Protein AF-A0A959Y112-F1 (afdb_monomer)

Structure (mmCIF, N/CA/C/O backbone):
data_AF-A0A959Y112-F1
#
_entry.id   AF-A0A959Y112-F1
#
loop_
_atom_site.group_PDB
_atom_site.id
_atom_site.type_symbol
_atom_site.label_atom_id
_atom_site.label_alt_id
_atom_site.label_comp_id
_atom_site.label_asym_id
_atom_site.label_entity_id
_atom_site.label_seq_id
_atom_site.pdbx_PDB_ins_code
_atom_site.Cartn_x
_atom_site.Cartn_y
_atom_site.Cartn_z
_atom_site.occupancy
_atom_site.B_iso_or_equiv
_atom_site.auth_seq_id
_atom_site.auth_comp_id
_atom_site.auth_asym_id
_atom_site.auth_atom_id
_atom_site.pdbx_PDB_model_num
ATOM 1 N N . MET A 1 1 ? -3.645 7.986 80.657 1.00 69.00 1 MET A N 1
ATOM 2 C CA . MET A 1 1 ? -5.062 7.716 80.306 1.00 69.00 1 MET A CA 1
ATOM 3 C C . MET A 1 1 ? -5.584 8.637 79.199 1.00 69.00 1 MET A C 1
ATOM 5 O O . MET A 1 1 ? -6.220 8.142 78.283 1.00 69.00 1 MET A O 1
ATOM 9 N N . THR A 1 2 ? -5.233 9.927 79.187 1.00 77.50 2 THR A N 1
ATOM 10 C CA . THR A 1 2 ? -5.661 10.906 78.160 1.00 77.50 2 THR A CA 1
ATOM 11 C C . THR A 1 2 ? -5.286 10.542 76.714 1.00 77.50 2 THR A C 1
ATOM 13 O O . THR A 1 2 ? -6.121 10.640 75.825 1.00 77.50 2 THR A O 1
ATOM 16 N N . ARG A 1 3 ? -4.065 10.045 76.463 1.00 81.81 3 ARG A N 1
ATOM 17 C CA . ARG A 1 3 ? -3.598 9.657 75.111 1.00 81.81 3 ARG A CA 1
ATOM 18 C C . ARG A 1 3 ? -4.393 8.493 74.500 1.00 81.81 3 ARG A C 1
ATOM 20 O O . ARG A 1 3 ? -4.718 8.540 73.321 1.00 81.81 3 ARG A O 1
ATOM 27 N N . LEU A 1 4 ? -4.740 7.484 75.305 1.00 83.81 4 LEU A N 1
ATOM 28 C CA . LEU A 1 4 ? -5.528 6.323 74.866 1.00 83.81 4 LEU A CA 1
ATOM 29 C C . LEU A 1 4 ? -6.963 6.732 74.506 1.00 83.81 4 LEU A C 1
ATOM 31 O O . LEU A 1 4 ? -7.522 6.259 73.523 1.00 83.81 4 LEU A O 1
ATOM 35 N N . GLN A 1 5 ? -7.524 7.672 75.266 1.00 83.56 5 GLN A N 1
ATOM 36 C CA . GLN A 1 5 ? -8.865 8.202 75.043 1.00 83.56 5 GLN A CA 1
ATOM 37 C C . GLN A 1 5 ? -8.941 9.058 73.771 1.00 83.56 5 GLN A C 1
ATOM 39 O O . GLN A 1 5 ? -9.908 8.954 73.024 1.00 83.56 5 GLN A O 1
ATOM 44 N N . CYS A 1 6 ? -7.888 9.827 73.463 1.00 81.56 6 CYS A N 1
ATOM 45 C CA . CYS A 1 6 ? -7.764 10.537 72.186 1.00 81.56 6 CYS A CA 1
ATOM 46 C C . CYS A 1 6 ? -7.673 9.579 70.988 1.00 81.56 6 CYS A C 1
ATOM 48 O O . CYS A 1 6 ? -8.301 9.834 69.964 1.00 81.56 6 CYS A O 1
ATOM 50 N N . ILE A 1 7 ? -6.928 8.473 71.113 1.00 86.25 7 ILE A N 1
ATOM 51 C CA . ILE A 1 7 ? -6.812 7.458 70.051 1.00 86.25 7 ILE A CA 1
ATOM 52 C C . ILE A 1 7 ? -8.165 6.779 69.809 1.00 86.25 7 ILE A C 1
ATOM 54 O O . ILE A 1 7 ? -8.579 6.640 68.661 1.00 86.25 7 ILE A O 1
ATOM 58 N N . LEU A 1 8 ? -8.882 6.418 70.877 1.00 85.94 8 LEU A N 1
ATOM 59 C CA . LEU A 1 8 ? -10.212 5.811 70.780 1.00 85.94 8 LEU A CA 1
ATOM 60 C C . LEU A 1 8 ? -11.227 6.760 70.118 1.00 85.94 8 LEU A C 1
ATOM 62 O O . LEU A 1 8 ? -12.015 6.332 69.278 1.00 85.94 8 LEU A O 1
ATOM 66 N N . LEU A 1 9 ? -11.175 8.055 70.453 1.00 84.62 9 LEU A N 1
ATOM 67 C CA . LEU A 1 9 ? -12.033 9.083 69.858 1.00 84.62 9 LEU A CA 1
ATOM 68 C C . LEU A 1 9 ? -11.752 9.269 68.354 1.00 84.62 9 LEU A C 1
ATOM 70 O O . LEU A 1 9 ? -12.684 9.374 67.560 1.00 84.62 9 LEU A O 1
ATOM 74 N N . LEU A 1 10 ? -10.476 9.263 67.956 1.00 83.38 10 LEU A N 1
ATOM 75 C CA . LEU A 1 10 ? -10.058 9.334 66.550 1.00 83.38 10 LEU A CA 1
ATOM 76 C C . LEU A 1 10 ? -10.533 8.118 65.743 1.00 83.38 10 LEU A C 1
ATOM 78 O O . LEU A 1 10 ? -11.026 8.274 64.627 1.00 83.38 10 LEU A O 1
ATOM 82 N N . LEU A 1 11 ? -10.440 6.921 66.325 1.00 83.00 11 LEU A N 1
ATOM 83 C CA . LEU A 1 11 ? -10.922 5.681 65.711 1.00 83.00 11 LEU A CA 1
ATOM 84 C C . LEU A 1 11 ? -12.444 5.696 65.513 1.00 83.00 11 LEU A C 1
ATOM 86 O O . LEU A 1 11 ? -12.935 5.297 64.459 1.00 83.00 11 LEU A O 1
ATOM 90 N N . LEU A 1 12 ? -13.187 6.219 66.491 1.00 81.00 12 LEU A N 1
ATOM 91 C CA . LEU A 1 12 ? -14.643 6.334 66.418 1.00 81.00 12 LEU A CA 1
ATOM 92 C C . LEU A 1 12 ? -15.094 7.329 65.332 1.00 81.00 12 LEU A C 1
ATOM 94 O O . LEU A 1 12 ? -16.045 7.055 64.603 1.00 81.00 12 LEU A O 1
ATOM 98 N N . LEU A 1 13 ? -14.380 8.447 65.168 1.00 77.94 13 LEU A N 1
ATOM 99 C CA . LEU A 1 13 ? -14.645 9.429 64.107 1.00 77.94 13 LEU A CA 1
ATOM 100 C C . LEU A 1 13 ? -14.357 8.876 62.700 1.00 77.94 13 LEU A C 1
ATOM 102 O O . LEU A 1 13 ? -15.094 9.170 61.756 1.00 77.94 13 LEU A O 1
ATOM 106 N N . PHE A 1 14 ? -13.324 8.041 62.554 1.00 78.31 14 PHE A N 1
ATOM 107 C CA . PHE A 1 14 ? -12.980 7.405 61.279 1.00 78.31 14 PHE A CA 1
ATOM 108 C C . PHE A 1 14 ? -14.074 6.437 60.796 1.00 78.31 14 PHE A C 1
ATOM 110 O O . PHE A 1 14 ? -14.452 6.460 59.626 1.00 78.31 14 PHE A O 1
ATOM 117 N N . VAL A 1 15 ? -14.667 5.654 61.705 1.00 77.75 15 VAL A N 1
ATOM 118 C CA . VAL A 1 15 ? -15.753 4.707 61.383 1.00 77.75 15 VAL A CA 1
ATOM 119 C C . VAL A 1 15 ? -17.037 5.417 60.926 1.00 77.75 15 VAL A C 1
ATOM 121 O O . VAL A 1 15 ? -17.787 4.878 60.116 1.00 77.75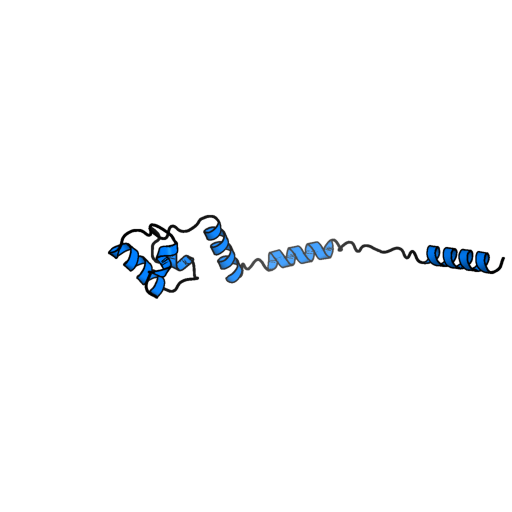 15 VAL A O 1
ATOM 124 N N . PHE A 1 16 ? -17.284 6.654 61.363 1.00 71.25 16 PHE A N 1
ATOM 125 C CA . PHE A 1 16 ? -18.448 7.434 60.920 1.00 71.25 16 PHE A CA 1
ATOM 126 C C . PHE A 1 16 ? -18.292 8.075 59.529 1.00 71.25 16 PHE A C 1
ATOM 128 O O . PHE A 1 16 ? -19.262 8.608 58.989 1.00 71.25 16 PHE A O 1
ATOM 135 N N . SER A 1 17 ? -17.102 8.008 58.921 1.00 69.56 17 SER A N 1
ATOM 136 C CA . SER A 1 17 ? -16.815 8.650 57.629 1.00 69.56 17 SER A CA 1
ATOM 137 C C . SER A 1 17 ? -17.176 7.796 56.404 1.00 69.56 17 SER A C 1
ATOM 139 O O . SER A 1 17 ? -17.083 8.275 55.272 1.00 69.56 17 SER A O 1
ATOM 141 N N . PHE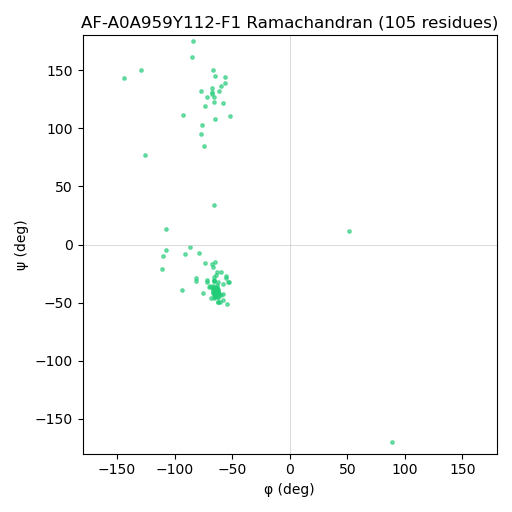 A 1 18 ? -17.664 6.565 56.592 1.00 66.38 18 PHE A N 1
ATOM 142 C CA . PHE A 1 18 ? -18.159 5.729 55.496 1.00 66.38 18 PHE A CA 1
ATOM 143 C C . PHE A 1 18 ? -19.532 6.219 55.005 1.00 66.38 18 PHE A C 1
ATOM 145 O O . PHE A 1 18 ? -20.592 5.741 55.411 1.00 66.38 18 PHE A O 1
ATOM 152 N N . LYS A 1 19 ? -19.525 7.205 54.103 1.00 73.94 19 LYS A N 1
ATOM 153 C CA . LYS A 1 19 ? -20.698 7.577 53.298 1.00 73.94 19 LYS A CA 1
ATOM 154 C C . LYS A 1 19 ? -21.016 6.42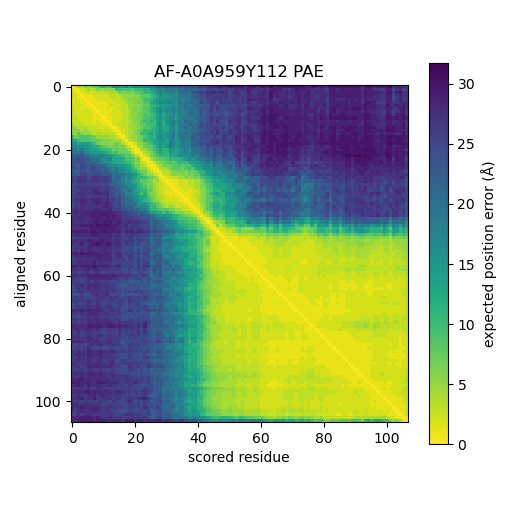6 52.334 1.00 73.94 19 LYS A C 1
ATOM 156 O O . LYS A 1 19 ? -20.121 5.906 51.676 1.00 73.94 19 LYS A O 1
ATOM 161 N N . LYS A 1 20 ? -22.296 6.050 52.214 1.00 69.38 20 LYS A N 1
ATOM 162 C CA . LYS A 1 20 ? -22.757 5.117 51.173 1.00 69.38 20 LYS A CA 1
ATOM 163 C C . LYS A 1 20 ? -22.551 5.773 49.807 1.00 69.38 20 LYS A C 1
ATOM 165 O O . LYS A 1 20 ? -23.272 6.709 49.468 1.00 69.38 20 LYS A O 1
ATOM 170 N N . THR A 1 21 ? -21.573 5.302 49.043 1.00 62.75 21 THR A N 1
ATOM 171 C CA . THR A 1 21 ? -21.436 5.651 47.630 1.00 62.75 21 THR A CA 1
ATOM 172 C C . THR A 1 21 ? -22.613 5.037 46.874 1.00 62.75 21 THR A C 1
ATOM 174 O O . THR A 1 21 ? -22.975 3.878 47.075 1.00 62.75 21 THR A O 1
ATOM 177 N N . LYS A 1 22 ? -23.282 5.836 46.046 1.00 67.81 22 LYS A N 1
ATOM 178 C CA . LYS A 1 22 ? -24.244 5.332 45.068 1.00 67.81 22 LYS A CA 1
ATOM 179 C C . LYS A 1 22 ? -23.459 5.129 43.779 1.00 67.81 22 LYS A C 1
ATOM 181 O O . LYS A 1 22 ? -23.000 6.108 43.203 1.00 67.81 22 LYS A O 1
ATOM 186 N N . ALA A 1 23 ? -23.265 3.882 43.364 1.00 65.25 23 ALA A N 1
ATOM 187 C CA . ALA A 1 23 ? -22.945 3.612 41.969 1.00 65.25 23 ALA A CA 1
ATOM 188 C C . ALA A 1 23 ? -24.187 4.011 41.159 1.00 65.25 23 ALA A C 1
ATOM 190 O O . ALA A 1 23 ? -25.292 3.580 41.493 1.00 65.25 23 ALA A O 1
ATOM 191 N N . GLN A 1 24 ? -24.041 4.919 40.197 1.00 63.38 24 GLN A N 1
ATOM 192 C CA . GLN A 1 24 ? -25.142 5.271 39.305 1.00 63.38 24 GLN A CA 1
ATOM 193 C C . GLN A 1 24 ? -25.358 4.116 38.328 1.00 63.38 24 GLN A C 1
ATOM 195 O O . GLN A 1 24 ? -24.456 3.778 37.569 1.00 63.38 24 GLN A O 1
ATOM 200 N N . GLU A 1 25 ? -26.552 3.527 38.349 1.00 64.50 25 GLU A N 1
ATOM 201 C CA . GLU A 1 25 ? -27.073 2.803 37.192 1.00 64.50 25 GLU A CA 1
ATOM 202 C C . GLU A 1 25 ? -27.563 3.832 36.176 1.00 64.50 25 GLU A C 1
ATOM 204 O O . GLU A 1 25 ? -28.261 4.790 36.529 1.00 64.50 25 GLU A O 1
ATOM 209 N N . ILE A 1 26 ? -27.171 3.647 34.919 1.00 65.81 26 ILE A N 1
ATOM 210 C CA . ILE A 1 26 ? -27.691 4.444 33.814 1.00 65.81 26 ILE A CA 1
ATOM 211 C C . ILE A 1 26 ? -29.185 4.097 33.684 1.00 65.81 26 ILE A C 1
ATOM 213 O O . ILE A 1 26 ? -29.532 2.916 33.620 1.00 65.81 26 ILE A O 1
ATOM 217 N N . PRO A 1 27 ? -30.097 5.085 33.690 1.00 73.19 27 PRO A N 1
ATOM 218 C CA . PRO A 1 27 ? -31.518 4.821 33.513 1.00 73.19 27 PRO A CA 1
ATOM 219 C C . PRO A 1 27 ? -31.781 4.139 32.165 1.00 73.19 27 PRO A C 1
ATOM 221 O O . PRO A 1 27 ? -31.283 4.596 31.141 1.00 73.19 27 PRO A O 1
ATOM 224 N N . VAL A 1 28 ? -32.636 3.111 32.149 1.00 67.81 28 VAL A N 1
ATOM 225 C CA . VAL A 1 28 ? -33.017 2.349 30.936 1.00 67.81 28 VAL A CA 1
ATOM 226 C C . VAL A 1 28 ? -33.510 3.251 29.795 1.00 67.81 28 VAL A C 1
ATOM 228 O O . VAL A 1 28 ? -33.292 2.961 28.625 1.00 67.81 28 VAL A O 1
ATOM 231 N N . ASN A 1 29 ? -34.149 4.376 30.125 1.00 75.31 29 ASN A N 1
ATOM 232 C CA . ASN A 1 29 ? -34.643 5.328 29.130 1.00 75.31 29 ASN A CA 1
ATOM 233 C C . ASN A 1 29 ? -33.491 6.005 28.363 1.00 75.31 29 ASN A C 1
ATOM 235 O O . ASN A 1 29 ? -33.586 6.197 27.159 1.00 75.31 29 ASN A O 1
ATOM 239 N N . THR A 1 30 ? -32.376 6.298 29.038 1.00 73.25 30 THR A N 1
ATOM 240 C CA . THR A 1 30 ? -31.201 6.927 28.423 1.00 73.25 30 THR A CA 1
ATOM 241 C C . THR A 1 30 ? -30.491 5.978 27.458 1.00 73.25 30 THR A C 1
ATOM 243 O O . THR A 1 30 ? -30.022 6.419 26.416 1.00 73.25 30 THR A O 1
ATOM 246 N N . GLU A 1 31 ? -30.450 4.681 27.776 1.00 74.50 31 GLU A N 1
ATOM 247 C CA . GLU A 1 31 ? -29.937 3.631 26.880 1.00 74.50 31 GLU A CA 1
ATOM 248 C C . GLU A 1 31 ? -30.784 3.546 25.603 1.00 74.50 31 GLU A C 1
ATOM 250 O O . GLU A 1 31 ? -30.254 3.639 24.502 1.00 74.50 31 GLU A O 1
ATOM 255 N N . GLN A 1 32 ? -32.112 3.479 25.743 1.00 78.19 32 GLN A N 1
ATOM 256 C CA . GLN A 1 32 ? -33.035 3.433 24.601 1.00 78.19 32 GLN A CA 1
ATOM 257 C C . GLN A 1 32 ? -32.983 4.708 23.754 1.00 78.19 32 GLN A C 1
ATOM 259 O O . GLN A 1 32 ? -33.084 4.658 22.531 1.00 78.19 32 GLN A O 1
ATOM 264 N N . GLN A 1 33 ? -32.831 5.872 24.386 1.00 79.00 33 GLN A N 1
ATOM 265 C CA . GLN A 1 33 ? -32.646 7.136 23.679 1.00 79.00 33 GLN A CA 1
ATOM 266 C C . GLN A 1 33 ? -31.321 7.165 22.913 1.00 79.00 33 GLN A C 1
ATOM 268 O O . GLN A 1 33 ? -31.300 7.642 21.783 1.00 79.00 33 GLN A O 1
ATOM 273 N N . LEU A 1 34 ? -30.240 6.639 23.494 1.00 75.00 34 LEU A N 1
ATOM 274 C CA . LEU A 1 34 ? -28.940 6.540 22.836 1.00 75.00 34 LEU A CA 1
ATOM 275 C C . LEU A 1 34 ? -28.984 5.5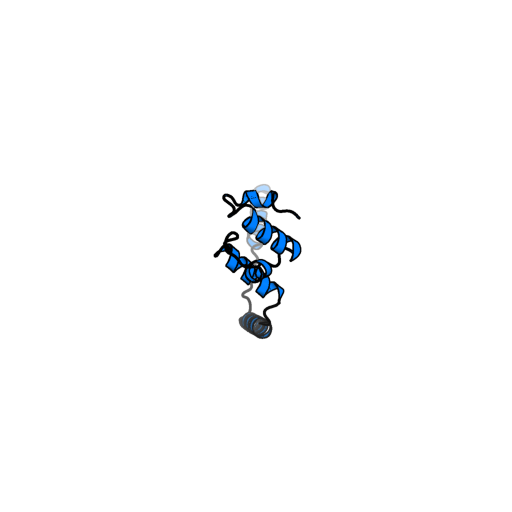73 21.646 1.00 75.00 34 LEU A C 1
ATOM 277 O O . LEU A 1 34 ? -28.491 5.913 20.577 1.00 75.00 34 LEU A O 1
ATOM 281 N N . GLU A 1 35 ? -29.626 4.418 21.801 1.00 74.62 35 GLU A N 1
ATOM 282 C CA . GLU A 1 35 ? -29.815 3.433 20.731 1.00 74.62 35 GLU A CA 1
ATOM 283 C C . GLU A 1 35 ? -30.644 4.011 19.573 1.00 74.62 35 GLU A C 1
ATOM 285 O O . GLU A 1 35 ? -30.239 3.931 18.416 1.00 74.62 35 GLU A O 1
ATOM 290 N N . ASN A 1 36 ? -31.746 4.704 19.877 1.00 78.31 36 ASN A N 1
ATOM 291 C CA . ASN A 1 36 ? -32.559 5.388 18.867 1.00 78.31 36 ASN A CA 1
ATOM 292 C C . ASN A 1 36 ? -31.796 6.506 18.147 1.00 78.31 36 ASN A C 1
ATOM 294 O O . ASN A 1 36 ? -32.033 6.731 16.964 1.00 78.31 36 ASN A O 1
ATOM 298 N N . LEU A 1 37 ? -30.900 7.215 18.843 1.00 74.12 37 LEU A N 1
ATOM 299 C CA . LEU A 1 37 ? -30.037 8.213 18.217 1.00 74.12 37 LEU A CA 1
ATOM 300 C C . LEU A 1 37 ? -29.021 7.545 17.292 1.00 74.12 37 LEU A C 1
ATOM 302 O O . LEU A 1 37 ? -28.895 7.990 16.163 1.00 74.12 37 LEU A O 1
ATOM 306 N N . VAL A 1 38 ? -28.356 6.465 17.708 1.00 70.12 38 VAL A N 1
ATOM 307 C CA . VAL A 1 38 ? -27.417 5.720 16.847 1.00 70.12 38 VAL A CA 1
ATOM 308 C C . VAL A 1 38 ? -28.114 5.224 15.578 1.00 70.12 38 VAL A C 1
ATOM 310 O O . VAL A 1 38 ? -27.630 5.509 14.491 1.00 70.12 38 VAL A O 1
ATOM 313 N N . LEU A 1 39 ? -29.291 4.603 15.705 1.00 65.62 39 LEU A N 1
ATOM 314 C CA . LEU A 1 39 ? -30.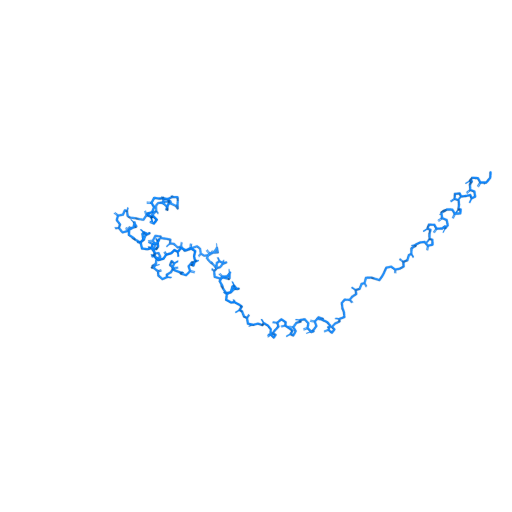104 4.150 14.568 1.00 65.62 39 LEU A CA 1
ATOM 315 C C . LEU A 1 39 ? -30.560 5.310 13.667 1.00 65.62 39 LEU A C 1
ATOM 317 O O . LEU A 1 39 ? -30.582 5.189 12.448 1.00 65.62 39 LEU A O 1
ATOM 321 N N . ALA A 1 40 ? -30.915 6.458 14.252 1.00 64.81 40 ALA A N 1
ATOM 322 C CA . ALA A 1 40 ? -31.287 7.654 13.495 1.00 64.81 40 ALA A CA 1
ATOM 323 C C . ALA A 1 40 ? -30.086 8.357 12.836 1.00 64.81 40 ALA A C 1
ATOM 325 O O . ALA A 1 40 ? -30.288 9.190 11.956 1.00 64.81 40 ALA A O 1
ATOM 326 N N . THR A 1 41 ? -28.863 8.033 13.267 1.00 61.00 41 THR A N 1
ATOM 327 C CA . THR A 1 41 ? -27.602 8.573 12.741 1.00 61.00 41 THR A CA 1
ATOM 328 C C . THR A 1 41 ? -26.841 7.537 11.906 1.00 61.00 41 THR A C 1
ATOM 330 O O . THR A 1 41 ? -25.685 7.783 11.582 1.00 61.00 41 THR A O 1
ATOM 333 N N . GLU A 1 42 ? -27.461 6.412 11.510 1.00 59.84 42 GLU A N 1
ATOM 334 C CA . GLU A 1 42 ? -26.924 5.441 10.528 1.00 59.84 42 GLU A CA 1
ATOM 335 C C . GLU A 1 42 ? -26.806 6.034 9.100 1.00 59.84 42 GLU A C 1
ATOM 337 O O . GLU A 1 42 ? -26.982 5.352 8.092 1.00 59.84 42 GLU A O 1
ATOM 342 N N . GLU A 1 43 ? -26.494 7.322 8.975 1.00 62.16 43 GLU A N 1
ATOM 343 C CA . GLU A 1 43 ? -25.810 7.828 7.794 1.00 62.16 43 GLU A CA 1
ATOM 344 C C . GLU A 1 43 ? -24.340 7.428 7.951 1.00 62.16 43 GLU A C 1
ATOM 346 O O . GLU A 1 43 ? -23.580 8.104 8.645 1.00 62.16 43 GLU A O 1
ATOM 351 N N . GLU A 1 44 ? -23.945 6.296 7.353 1.00 60.09 44 GLU A N 1
ATOM 352 C CA . GLU A 1 44 ? -22.528 5.947 7.213 1.00 60.09 44 GLU A CA 1
ATOM 353 C C . GLU A 1 44 ? -21.814 7.144 6.582 1.00 60.09 44 GLU A C 1
ATOM 355 O O . GLU A 1 44 ? -22.062 7.509 5.427 1.00 60.09 44 GLU A O 1
ATOM 360 N N . THR A 1 45 ? -20.966 7.809 7.366 1.00 73.38 45 THR A N 1
ATOM 361 C CA . THR A 1 45 ? -20.226 8.959 6.862 1.00 73.38 45 THR A CA 1
ATOM 362 C C . THR A 1 45 ? -19.246 8.481 5.788 1.00 73.38 45 THR A C 1
ATOM 364 O O . THR A 1 45 ? -18.774 7.343 5.822 1.00 73.38 45 THR A O 1
ATOM 367 N N . GLU A 1 46 ? -18.920 9.332 4.808 1.00 74.06 46 GLU A N 1
ATOM 368 C CA . GLU A 1 46 ? -17.951 8.969 3.756 1.00 74.06 46 GLU A CA 1
ATOM 369 C C . GLU A 1 46 ? -16.611 8.490 4.355 1.00 74.06 46 GLU A C 1
ATOM 371 O O . GLU A 1 46 ? -15.958 7.594 3.812 1.00 74.06 46 GLU A O 1
ATOM 376 N N . ASP A 1 47 ? -16.239 9.053 5.507 1.00 77.94 47 ASP A N 1
ATOM 377 C CA . ASP A 1 47 ? -15.041 8.690 6.257 1.00 77.94 47 ASP A CA 1
ATOM 378 C C . ASP A 1 47 ? 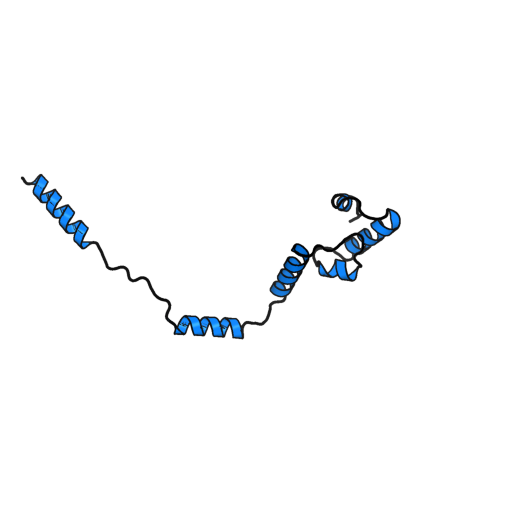-15.126 7.264 6.831 1.00 77.94 47 ASP A C 1
ATOM 380 O O . ASP A 1 47 ? -14.156 6.509 6.726 1.00 77.94 47 ASP A O 1
ATOM 384 N N . ASP A 1 48 ? -16.278 6.850 7.371 1.00 86.38 48 ASP A N 1
ATOM 385 C CA . ASP A 1 48 ? -16.478 5.491 7.896 1.00 86.38 48 ASP A CA 1
ATOM 386 C C . ASP A 1 48 ? -16.399 4.439 6.783 1.00 86.38 48 ASP A C 1
ATOM 388 O O . ASP A 1 48 ? -15.726 3.414 6.936 1.00 86.38 48 ASP A O 1
ATOM 392 N N . LEU A 1 49 ? -17.006 4.726 5.626 1.00 87.56 49 LEU A N 1
ATOM 393 C CA . LEU A 1 49 ? -16.929 3.873 4.437 1.00 87.56 49 LEU A CA 1
ATOM 394 C C . LEU A 1 49 ? -15.483 3.692 3.960 1.00 87.56 49 LEU A C 1
ATOM 396 O O . LEU A 1 49 ? -15.056 2.577 3.644 1.00 87.56 49 LEU A O 1
ATOM 400 N N . PHE A 1 50 ? -14.700 4.774 3.938 1.00 88.62 50 PHE A N 1
ATOM 401 C CA . PHE A 1 50 ? -13.288 4.708 3.573 1.00 88.62 50 PHE A CA 1
ATOM 402 C C . PHE A 1 50 ? -12.469 3.880 4.572 1.00 88.62 50 PHE A C 1
ATOM 404 O O . PHE A 1 50 ? -11.662 3.037 4.168 1.00 88.62 50 PHE A O 1
ATOM 411 N N . LEU A 1 51 ? -12.687 4.072 5.875 1.00 91.00 51 LEU A N 1
ATOM 412 C CA . LEU A 1 51 ? -12.008 3.294 6.914 1.00 91.00 51 LEU A CA 1
ATOM 413 C C . LEU A 1 51 ? -12.348 1.803 6.821 1.00 91.00 51 L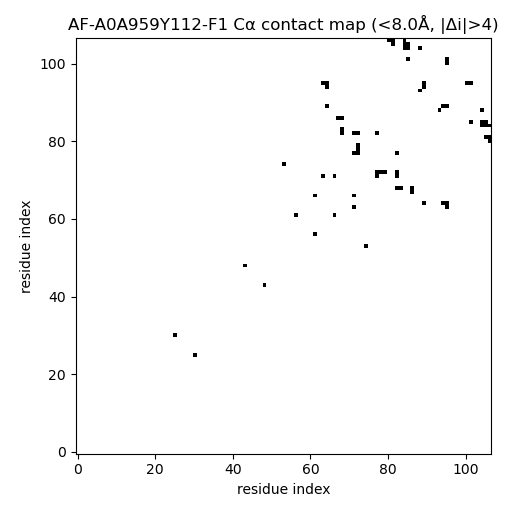EU A C 1
ATOM 415 O O . LEU A 1 51 ? -11.460 0.959 6.965 1.00 91.00 51 LEU A O 1
ATOM 419 N N . GLN A 1 52 ? -13.603 1.467 6.532 1.00 91.94 52 GLN A N 1
ATOM 420 C CA . GLN A 1 52 ? -14.034 0.087 6.340 1.00 91.94 52 GLN A CA 1
ATOM 421 C C . GLN A 1 52 ? -13.376 -0.554 5.109 1.00 91.94 52 GLN A C 1
ATOM 423 O O . GLN A 1 52 ? -12.962 -1.716 5.166 1.00 91.94 52 GLN A O 1
ATOM 428 N N . GLU A 1 53 ? -13.217 0.198 4.017 1.00 92.12 53 GLU A N 1
ATOM 429 C CA . GLU A 1 53 ? -12.515 -0.261 2.815 1.00 92.12 53 GLU A CA 1
ATOM 430 C C . GLU A 1 53 ? -11.011 -0.482 3.078 1.00 92.12 53 GLU A C 1
ATOM 432 O O . GLU A 1 53 ? -10.450 -1.511 2.686 1.00 92.12 53 GLU A O 1
ATOM 437 N N . LEU A 1 54 ? -10.356 0.406 3.833 1.00 92.69 54 LEU A N 1
ATOM 438 C CA . LEU A 1 54 ? -8.973 0.197 4.276 1.00 92.69 54 LEU A CA 1
ATOM 439 C C . LEU A 1 54 ? -8.834 -1.032 5.185 1.00 92.69 54 LEU A C 1
ATOM 441 O O . LEU A 1 54 ? -7.892 -1.814 5.034 1.00 92.69 54 LEU A O 1
ATOM 445 N N . GLU A 1 55 ? -9.777 -1.246 6.103 1.00 95.19 55 GLU A N 1
ATOM 446 C CA . GLU A 1 55 ? -9.824 -2.440 6.950 1.00 95.19 55 GLU A CA 1
ATOM 447 C C . GLU A 1 55 ? -10.018 -3.725 6.137 1.00 95.19 55 GLU A C 1
ATOM 449 O O . GLU A 1 55 ? -9.413 -4.762 6.440 1.00 95.19 55 GLU A O 1
ATOM 454 N N . TYR A 1 56 ? -10.808 -3.660 5.064 1.00 95.88 56 TYR A N 1
ATOM 455 C CA . TYR A 1 56 ? -10.931 -4.751 4.109 1.00 95.88 56 TYR A CA 1
ATOM 456 C C . TYR A 1 56 ? -9.590 -5.049 3.428 1.00 95.88 56 TYR A C 1
ATOM 458 O O . TYR A 1 56 ? -9.167 -6.209 3.439 1.00 95.88 56 TYR A O 1
ATOM 466 N N . PHE A 1 57 ? -8.887 -4.038 2.903 1.00 95.88 57 PHE A N 1
ATOM 467 C CA . PHE A 1 57 ? -7.577 -4.223 2.262 1.00 95.88 57 PHE A CA 1
ATOM 468 C C . PHE A 1 57 ? -6.488 -4.680 3.233 1.00 95.88 57 PHE A C 1
ATOM 470 O O . PHE A 1 57 ? -5.592 -5.428 2.847 1.00 95.88 57 PHE A O 1
ATOM 477 N N . ARG A 1 58 ? -6.574 -4.300 4.510 1.00 94.31 58 ARG A N 1
ATOM 478 C CA . ARG A 1 58 ? -5.669 -4.801 5.550 1.00 94.31 58 ARG A CA 1
ATOM 479 C C . ARG A 1 58 ? -5.790 -6.317 5.726 1.00 94.31 58 ARG A C 1
ATOM 481 O O . ARG A 1 58 ? -4.782 -6.993 5.916 1.00 94.31 58 ARG A O 1
ATOM 488 N N . LYS A 1 59 ? -7.015 -6.851 5.675 1.00 97.62 59 LYS A N 1
ATOM 489 C CA . LYS A 1 59 ? -7.288 -8.298 5.772 1.00 97.62 59 LYS A CA 1
ATOM 490 C C . LYS A 1 59 ? -7.086 -9.023 4.438 1.00 97.62 59 LYS A C 1
ATOM 492 O O . LYS A 1 59 ? -6.704 -10.188 4.437 1.00 97.62 59 LYS A O 1
ATOM 497 N N . ASN A 1 60 ? -7.331 -8.332 3.327 1.00 96.81 60 ASN A N 1
ATOM 498 C CA . ASN A 1 60 ? -7.270 -8.847 1.962 1.00 96.81 60 ASN A CA 1
ATOM 499 C C . ASN A 1 60 ? -6.338 -7.956 1.123 1.00 96.81 60 ASN A C 1
ATOM 501 O O . ASN A 1 60 ? -6.816 -7.109 0.362 1.00 96.81 60 ASN A O 1
ATOM 505 N N . PRO A 1 61 ? -5.010 -8.101 1.280 1.00 95.12 61 PRO A N 1
ATOM 506 C CA . PRO A 1 61 ? -4.051 -7.222 0.627 1.00 95.12 61 PRO A CA 1
ATOM 507 C C . PRO A 1 61 ? -4.159 -7.311 -0.894 1.00 95.12 61 PRO A C 1
ATOM 509 O O . PRO A 1 61 ? -4.179 -8.395 -1.481 1.00 95.12 61 PRO A O 1
ATOM 512 N N . LEU A 1 62 ? -4.202 -6.144 -1.533 1.00 96.12 62 LEU A N 1
ATOM 513 C CA . LEU A 1 62 ? -4.252 -6.029 -2.983 1.00 96.12 62 LEU A CA 1
ATOM 514 C C . LEU A 1 62 ? -2.927 -6.503 -3.597 1.00 96.12 62 LEU A C 1
ATOM 516 O O . LEU A 1 62 ? -1.848 -6.047 -3.214 1.00 96.12 62 LEU A O 1
ATOM 520 N N . ASN A 1 63 ? -2.996 -7.396 -4.585 1.00 96.88 63 ASN A N 1
ATOM 521 C CA . ASN A 1 63 ? -1.810 -7.850 -5.304 1.00 96.88 63 ASN A CA 1
ATOM 522 C C . ASN A 1 63 ? -1.344 -6.784 -6.309 1.00 96.88 63 ASN A C 1
ATOM 524 O O . ASN A 1 63 ? -1.898 -6.669 -7.401 1.00 96.88 63 ASN A O 1
ATOM 528 N N . LEU A 1 64 ? -0.285 -6.049 -5.965 1.00 96.38 64 LEU A N 1
ATOM 529 C CA . LEU A 1 64 ? 0.248 -4.952 -6.784 1.00 96.38 64 LEU A CA 1
ATOM 530 C C . LEU A 1 64 ? 0.783 -5.392 -8.155 1.00 96.38 64 LEU A C 1
ATOM 532 O O . LEU A 1 64 ? 0.811 -4.590 -9.085 1.00 96.38 64 LEU A O 1
ATOM 536 N N . ASN A 1 65 ? 1.178 -6.658 -8.310 1.00 97.69 65 ASN A N 1
ATOM 537 C CA . ASN A 1 65 ? 1.665 -7.160 -9.594 1.00 97.69 65 ASN A CA 1
ATOM 538 C C . ASN A 1 65 ? 0.537 -7.302 -10.617 1.00 97.69 65 ASN A C 1
ATOM 540 O O . ASN A 1 65 ? 0.751 -7.076 -11.807 1.00 97.69 65 ASN A O 1
ATOM 544 N N . THR A 1 66 ? -0.674 -7.622 -10.162 1.00 97.56 66 THR A N 1
ATOM 545 C CA . THR A 1 66 ? -1.810 -7.925 -11.043 1.00 97.56 66 THR A CA 1
ATOM 546 C C . THR A 1 66 ? -2.903 -6.869 -11.024 1.00 97.56 66 THR A C 1
ATOM 548 O O . THR A 1 66 ? -3.654 -6.798 -11.989 1.00 97.56 66 THR A O 1
ATOM 551 N N . ALA A 1 67 ? -2.980 -6.046 -9.975 1.00 97.50 67 ALA A N 1
ATOM 552 C CA . ALA A 1 67 ? -4.039 -5.056 -9.814 1.00 97.50 67 ALA A CA 1
ATOM 553 C C . ALA A 1 67 ? -4.121 -4.094 -11.006 1.00 97.50 67 ALA A C 1
ATOM 555 O O . ALA A 1 67 ? -3.096 -3.656 -11.545 1.00 97.50 67 ALA A O 1
ATOM 556 N N . ASP A 1 68 ? -5.333 -3.765 -11.433 1.00 97.62 68 ASP A N 1
ATOM 557 C CA . ASP A 1 68 ? -5.552 -2.756 -12.464 1.00 97.62 68 ASP A CA 1
ATOM 558 C C . ASP A 1 68 ? -5.579 -1.323 -11.892 1.00 97.62 68 ASP A C 1
ATOM 560 O O . ASP A 1 68 ? -5.493 -1.093 -10.684 1.00 97.62 68 ASP A O 1
ATOM 564 N N . ALA A 1 69 ? -5.670 -0.326 -12.777 1.00 97.69 69 ALA A N 1
ATOM 565 C CA . ALA A 1 69 ? -5.673 1.080 -12.375 1.00 97.69 69 ALA A CA 1
ATOM 566 C C . ALA A 1 69 ? -6.872 1.459 -11.487 1.00 97.69 69 ALA A C 1
ATOM 568 O O . ALA A 1 69 ? -6.744 2.330 -10.630 1.00 97.69 69 ALA A O 1
ATOM 569 N N . ASN A 1 70 ? -8.035 0.834 -11.684 1.00 97.56 70 ASN A N 1
ATOM 570 C CA . ASN A 1 70 ? -9.232 1.114 -10.896 1.00 97.56 70 ASN A CA 1
ATOM 571 C C . ASN A 1 70 ? -9.126 0.483 -9.510 1.00 97.56 70 ASN A C 1
ATOM 573 O O . ASN A 1 70 ? -9.457 1.130 -8.519 1.00 97.56 70 ASN A O 1
ATOM 577 N N . GLU A 1 71 ? -8.614 -0.743 -9.427 1.00 96.88 71 GLU A N 1
ATOM 578 C CA . GLU A 1 71 ? -8.358 -1.421 -8.161 1.00 96.88 71 GLU A CA 1
ATOM 579 C C . GLU A 1 71 ? -7.335 -0.667 -7.311 1.00 96.88 71 GLU A C 1
ATOM 581 O O . GLU A 1 71 ? -7.548 -0.498 -6.112 1.00 96.88 71 GLU A O 1
ATOM 586 N N . LEU A 1 72 ? -6.265 -0.164 -7.933 1.00 96.88 72 LEU A N 1
ATOM 587 C CA . LEU A 1 72 ? -5.272 0.679 -7.270 1.00 96.88 72 LEU A CA 1
ATOM 588 C C . LEU A 1 72 ? -5.874 2.012 -6.796 1.00 96.88 72 LEU A C 1
ATOM 590 O O . LEU A 1 72 ? -5.552 2.475 -5.703 1.00 96.88 72 LEU A O 1
ATOM 594 N N . ARG A 1 73 ? -6.790 2.608 -7.571 1.00 96.25 73 ARG A N 1
ATOM 595 C CA . ARG A 1 73 ? -7.469 3.862 -7.203 1.00 96.25 73 ARG A CA 1
ATOM 596 C C . ARG A 1 73 ? -8.369 3.713 -5.974 1.00 96.25 73 ARG A C 1
ATOM 598 O O . ARG A 1 73 ? -8.464 4.660 -5.197 1.00 96.25 73 ARG A O 1
ATOM 605 N N . ARG A 1 74 ? -8.961 2.532 -5.744 1.00 94.75 74 ARG A N 1
ATOM 606 C CA . ARG A 1 74 ? -9.743 2.249 -4.521 1.00 94.75 74 ARG A CA 1
ATOM 607 C C . ARG A 1 74 ? -8.930 2.397 -3.238 1.00 94.75 74 ARG A C 1
ATOM 609 O O . ARG A 1 74 ? -9.496 2.667 -2.193 1.00 94.75 74 ARG A O 1
ATOM 616 N N . LEU A 1 75 ? -7.602 2.276 -3.304 1.00 93.69 75 LEU A N 1
ATOM 617 C CA . LEU A 1 75 ? -6.765 2.487 -2.125 1.00 93.69 75 LEU A CA 1
ATOM 618 C C . LEU A 1 75 ? -6.845 3.936 -1.608 1.00 93.69 75 LEU A C 1
ATOM 620 O O . LEU A 1 75 ? -6.581 4.157 -0.433 1.00 93.69 75 LEU A O 1
ATOM 624 N N . ARG A 1 76 ? -7.156 4.921 -2.471 1.00 92.50 76 ARG A N 1
ATOM 625 C CA . ARG A 1 76 ? -7.252 6.372 -2.169 1.00 92.50 76 ARG A CA 1
ATOM 626 C C . ARG A 1 76 ? -6.035 6.993 -1.446 1.00 92.50 76 ARG A C 1
ATOM 628 O O . ARG A 1 76 ? -6.100 8.138 -1.018 1.00 92.50 76 ARG A O 1
ATOM 635 N N . ILE A 1 77 ? -4.912 6.275 -1.354 1.00 91.75 77 ILE A N 1
ATOM 636 C CA . ILE A 1 77 ? -3.648 6.715 -0.725 1.00 91.75 77 ILE A CA 1
ATOM 637 C C . ILE A 1 77 ? -2.536 7.026 -1.739 1.00 91.75 77 ILE A C 1
ATOM 639 O O . ILE A 1 77 ? -1.455 7.465 -1.352 1.00 91.75 77 ILE A O 1
ATOM 643 N N . ILE A 1 78 ? -2.783 6.774 -3.026 1.00 93.31 78 ILE A N 1
ATOM 644 C CA . ILE A 1 78 ? -1.848 7.013 -4.131 1.00 93.31 78 ILE A CA 1
ATOM 645 C C . ILE A 1 78 ? -2.530 7.818 -5.236 1.00 93.31 78 ILE A C 1
ATOM 647 O O . ILE A 1 78 ? -3.742 7.730 -5.429 1.00 93.31 78 ILE A O 1
ATOM 651 N N . THR A 1 79 ? -1.747 8.612 -5.960 1.00 96.38 79 THR A N 1
ATOM 652 C CA . THR A 1 79 ? -2.236 9.477 -7.041 1.00 96.38 79 THR A CA 1
ATOM 653 C C . THR A 1 79 ? -2.338 8.733 -8.373 1.00 96.38 79 THR A C 1
ATOM 655 O O . THR A 1 79 ? -1.677 7.716 -8.584 1.00 96.38 79 THR A O 1
ATOM 658 N N . ASP A 1 80 ? -3.106 9.275 -9.324 1.00 96.75 80 ASP A N 1
ATOM 659 C CA . ASP A 1 80 ? -3.195 8.716 -10.682 1.00 96.75 80 ASP A CA 1
ATOM 660 C C . ASP A 1 80 ? -1.827 8.633 -11.385 1.00 96.75 80 ASP A C 1
ATOM 662 O O . ASP A 1 80 ? -1.574 7.684 -12.129 1.00 96.75 80 ASP A O 1
ATOM 666 N N . LEU A 1 81 ? -0.921 9.584 -11.119 1.00 96.88 81 LEU A N 1
ATOM 667 C CA . LEU A 1 81 ? 0.448 9.551 -11.643 1.00 96.88 81 LEU A CA 1
ATOM 668 C C . LEU A 1 81 ? 1.235 8.366 -11.069 1.00 96.88 81 LEU A C 1
ATOM 670 O O . LEU A 1 81 ? 1.855 7.619 -11.821 1.00 96.88 81 LEU A O 1
ATOM 674 N N . GLN A 1 82 ? 1.158 8.144 -9.755 1.00 97.06 82 GLN A N 1
ATOM 675 C CA . GLN A 1 82 ? 1.813 7.007 -9.102 1.00 97.06 82 GLN A CA 1
ATOM 676 C C . GLN A 1 82 ? 1.252 5.667 -9.595 1.00 97.06 82 GLN A C 1
ATOM 678 O O . GLN A 1 82 ? 2.013 4.725 -9.811 1.00 97.06 82 GLN A O 1
ATOM 683 N N . ILE A 1 83 ? -0.062 5.588 -9.833 1.00 97.88 83 ILE A N 1
ATOM 684 C CA . ILE A 1 83 ? -0.709 4.415 -10.439 1.00 97.88 83 ILE A CA 1
ATOM 685 C C . ILE A 1 83 ? -0.136 4.156 -11.837 1.00 97.88 83 ILE A C 1
ATOM 687 O O . ILE A 1 83 ? 0.268 3.033 -12.142 1.00 97.88 83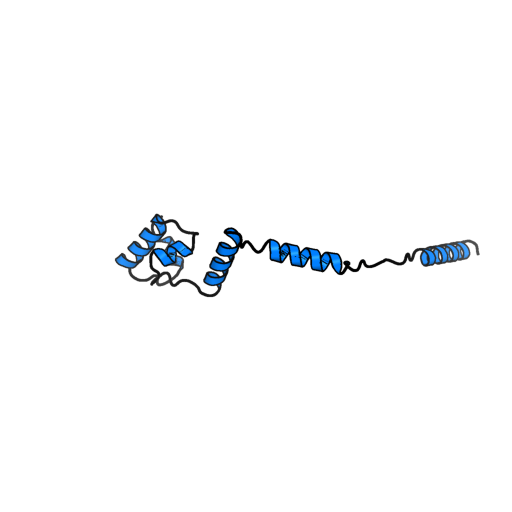 ILE A O 1
ATOM 691 N N . ALA A 1 84 ? -0.061 5.188 -12.680 1.00 97.69 84 ALA A N 1
ATOM 692 C CA . ALA A 1 84 ? 0.500 5.069 -14.022 1.00 97.69 84 ALA A CA 1
ATOM 693 C C . ALA A 1 84 ? 1.976 4.636 -13.990 1.00 97.69 84 ALA A C 1
ATOM 695 O O . ALA A 1 84 ? 2.372 3.746 -14.746 1.00 97.69 84 ALA A O 1
ATOM 696 N N . ASN A 1 85 ? 2.772 5.201 -13.079 1.00 97.56 85 ASN A N 1
ATOM 697 C CA . ASN A 1 85 ? 4.180 4.852 -12.910 1.00 97.56 85 ASN A CA 1
ATOM 698 C C . ASN A 1 85 ? 4.357 3.402 -12.451 1.00 97.56 85 ASN A C 1
ATOM 700 O O . ASN A 1 85 ? 5.188 2.697 -13.019 1.00 97.56 85 ASN A O 1
ATOM 704 N N . LEU A 1 86 ? 3.551 2.918 -11.500 1.00 97.75 86 LEU A N 1
ATOM 705 C CA . LEU A 1 86 ? 3.583 1.521 -11.053 1.00 97.75 86 LEU A CA 1
ATOM 706 C C . LEU A 1 86 ? 3.224 0.555 -12.191 1.00 97.75 86 LEU A C 1
ATOM 708 O O . LEU A 1 86 ? 3.913 -0.444 -12.402 1.00 97.75 86 LEU A O 1
ATOM 712 N N . ILE A 1 87 ? 2.171 0.866 -12.953 1.00 97.62 87 ILE A N 1
ATOM 713 C CA . ILE A 1 87 ? 1.738 0.047 -14.094 1.00 97.62 87 ILE A CA 1
ATOM 714 C C . ILE A 1 87 ? 2.808 0.028 -15.195 1.00 97.62 87 ILE A C 1
ATOM 716 O O . ILE A 1 87 ? 3.079 -1.025 -15.775 1.00 97.62 87 ILE A O 1
ATOM 720 N N . SER A 1 88 ? 3.432 1.172 -15.472 1.00 97.50 88 SER A N 1
ATOM 721 C CA . SER A 1 88 ? 4.528 1.279 -16.437 1.00 97.50 88 SER A CA 1
ATOM 722 C C . SER A 1 88 ? 5.757 0.496 -15.971 1.00 97.50 88 SER A C 1
ATOM 724 O O . SER A 1 88 ? 6.307 -0.301 -16.729 1.00 97.50 88 SER A O 1
ATOM 726 N N . TYR A 1 89 ? 6.130 0.636 -14.695 1.00 97.69 89 TYR A N 1
ATOM 727 C CA . TYR A 1 89 ? 7.246 -0.081 -14.081 1.00 97.69 89 TYR A CA 1
ATOM 728 C C . TYR A 1 89 ? 7.100 -1.594 -14.267 1.00 97.69 89 TYR A C 1
ATOM 730 O O . TYR A 1 89 ? 7.999 -2.227 -14.821 1.00 97.69 89 TYR A O 1
ATOM 738 N N . ARG A 1 90 ? 5.937 -2.168 -13.916 1.00 96.69 90 ARG A N 1
ATOM 739 C CA . ARG A 1 90 ? 5.699 -3.611 -14.098 1.00 96.69 90 ARG A CA 1
ATOM 740 C C . ARG A 1 90 ? 5.671 -4.043 -15.564 1.00 96.69 90 ARG A C 1
ATOM 742 O O . ARG A 1 90 ? 6.054 -5.162 -15.888 1.00 96.69 90 ARG A O 1
ATOM 749 N N . SER A 1 91 ? 5.227 -3.161 -16.463 1.00 96.81 91 SER A N 1
ATOM 750 C CA . SER A 1 91 ? 5.184 -3.450 -17.898 1.00 96.81 91 SER A CA 1
ATOM 751 C C . SER A 1 91 ? 6.576 -3.486 -18.525 1.00 96.81 91 SER A C 1
ATOM 753 O O . SER A 1 91 ? 6.769 -4.188 -19.514 1.00 96.81 91 SER A O 1
ATOM 755 N N . LEU A 1 92 ? 7.520 -2.707 -17.994 1.00 97.00 92 LEU A N 1
ATOM 756 C CA . LEU A 1 92 ? 8.874 -2.579 -18.534 1.00 97.00 92 LEU A CA 1
ATOM 757 C C . LEU A 1 92 ? 9.859 -3.548 -17.876 1.00 97.00 92 LEU A C 1
ATOM 759 O O . LEU A 1 92 ? 10.726 -4.091 -18.556 1.00 97.00 92 LEU A O 1
ATOM 763 N N . LEU A 1 93 ? 9.737 -3.750 -16.563 1.00 96.19 93 LEU A N 1
ATOM 764 C CA . LEU A 1 93 ? 10.705 -4.495 -15.752 1.00 96.19 93 LEU A CA 1
ATOM 765 C C . LEU A 1 93 ? 10.174 -5.849 -15.265 1.00 96.19 93 LEU A C 1
ATOM 767 O O . LEU A 1 93 ? 10.949 -6.670 -14.780 1.00 96.19 93 LEU A O 1
ATOM 771 N N . GLY A 1 94 ? 8.879 -6.111 -15.442 1.00 96.38 94 GLY A N 1
ATOM 772 C CA . GLY A 1 94 ? 8.211 -7.304 -14.935 1.00 96.38 94 GLY A CA 1
ATOM 773 C C . GLY A 1 94 ? 7.671 -7.125 -13.516 1.00 96.38 94 GLY A C 1
ATOM 774 O O . GLY A 1 94 ? 7.600 -6.023 -12.978 1.00 96.38 94 GLY A O 1
ATOM 775 N N . ASN A 1 95 ? 7.241 -8.231 -12.914 1.00 97.62 95 ASN A N 1
ATOM 776 C CA . ASN A 1 95 ? 6.634 -8.222 -11.586 1.00 97.62 95 ASN A CA 1
ATOM 777 C C . ASN A 1 95 ? 7.633 -7.788 -10.503 1.00 97.62 95 ASN A C 1
ATOM 779 O O . ASN A 1 95 ? 8.794 -8.190 -10.534 1.00 97.62 95 ASN A O 1
ATOM 783 N N . LEU A 1 96 ? 7.129 -7.076 -9.494 1.00 97.69 96 LEU A N 1
ATOM 784 C CA . LEU A 1 96 ? 7.816 -6.835 -8.232 1.00 97.69 96 LEU A CA 1
ATOM 785 C C . LEU A 1 96 ? 8.141 -8.180 -7.573 1.00 97.69 96 LEU A C 1
ATOM 787 O O . LEU A 1 96 ? 7.232 -8.967 -7.276 1.00 97.69 96 LEU A O 1
ATOM 791 N N . LEU A 1 97 ? 9.424 -8.428 -7.322 1.00 95.94 97 LEU A N 1
ATOM 792 C CA . LEU A 1 97 ? 9.899 -9.604 -6.588 1.00 95.94 97 LEU A CA 1
ATOM 793 C C . LEU A 1 97 ? 9.782 -9.390 -5.077 1.00 95.94 97 LEU A C 1
ATOM 795 O O . LEU A 1 97 ? 9.612 -10.341 -4.312 1.00 95.94 97 LEU A O 1
ATOM 799 N N . ASN A 1 98 ? 9.867 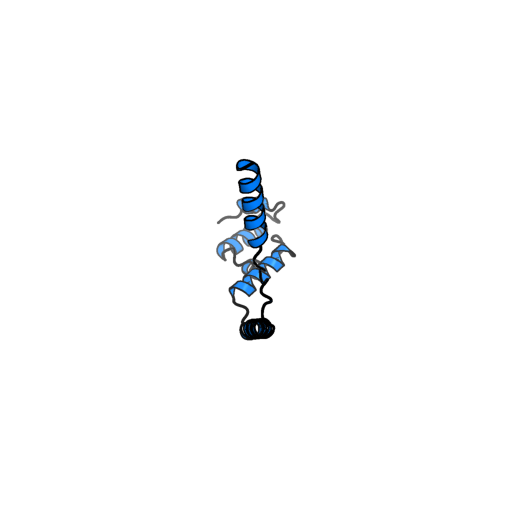-8.131 -4.650 1.00 95.75 98 ASN A N 1
ATOM 800 C CA . ASN A 1 98 ? 9.740 -7.715 -3.264 1.00 95.75 98 ASN A CA 1
ATOM 801 C C . ASN A 1 98 ? 9.017 -6.363 -3.181 1.00 95.75 98 ASN A C 1
ATOM 803 O O . ASN A 1 98 ? 9.250 -5.474 -3.994 1.00 95.75 98 ASN A O 1
ATOM 807 N N . ILE A 1 99 ? 8.183 -6.175 -2.156 1.00 94.25 99 ILE A N 1
ATOM 808 C CA . ILE A 1 99 ? 7.463 -4.918 -1.912 1.00 94.25 99 ILE A CA 1
ATOM 809 C C . ILE A 1 99 ? 8.388 -3.693 -1.811 1.00 94.25 99 ILE A C 1
ATOM 811 O O . ILE A 1 99 ? 7.987 -2.591 -2.175 1.00 94.25 99 ILE A O 1
ATOM 815 N N . TYR A 1 100 ? 9.636 -3.862 -1.366 1.00 95.94 100 TYR A N 1
ATOM 816 C CA . TYR A 1 100 ? 10.590 -2.755 -1.256 1.00 95.94 100 TYR A CA 1
ATOM 817 C C . TYR A 1 100 ? 11.029 -2.178 -2.612 1.00 95.94 100 TYR A C 1
ATOM 819 O O . TYR A 1 100 ? 11.496 -1.041 -2.655 1.00 95.94 100 TYR A O 1
ATOM 827 N N . GLU A 1 101 ? 10.820 -2.896 -3.720 1.00 96.19 101 GLU A N 1
ATOM 828 C CA . GLU A 1 101 ? 11.076 -2.388 -5.077 1.00 96.19 101 GLU A CA 1
ATOM 829 C C . GLU A 1 101 ? 10.154 -1.219 -5.452 1.00 96.19 101 GLU A C 1
ATOM 831 O O . GLU A 1 101 ? 10.485 -0.448 -6.350 1.00 96.19 101 GLU A O 1
ATOM 836 N N . LEU A 1 102 ? 9.062 -0.996 -4.707 1.00 94.62 102 LEU A N 1
ATOM 837 C CA . LEU A 1 102 ? 8.234 0.204 -4.852 1.00 94.62 102 LEU A CA 1
ATOM 838 C C . LEU A 1 102 ? 9.030 1.509 -4.711 1.00 94.62 102 LEU A C 1
ATOM 840 O O . LEU A 1 102 ? 8.653 2.509 -5.309 1.00 94.62 102 LEU A O 1
ATOM 844 N N . GLN A 1 103 ? 10.149 1.512 -3.976 1.00 94.25 103 GLN A N 1
ATOM 845 C CA . GLN A 1 103 ? 11.021 2.689 -3.853 1.00 94.25 103 GLN A CA 1
ATOM 846 C C . GLN A 1 103 ? 11.724 3.059 -5.169 1.00 94.25 103 GLN A C 1
ATOM 848 O O . GLN A 1 103 ? 12.200 4.182 -5.313 1.00 94.25 103 GLN A O 1
ATOM 853 N N . ALA A 1 104 ? 11.805 2.124 -6.119 1.00 94.56 104 ALA A N 1
ATOM 854 C CA . ALA A 1 104 ? 12.364 2.351 -7.446 1.00 94.56 104 ALA A CA 1
ATOM 855 C C . ALA A 1 104 ? 11.307 2.803 -8.471 1.00 94.56 104 ALA A C 1
ATOM 857 O O . ALA A 1 104 ? 11.671 3.160 -9.594 1.00 94.56 104 ALA A O 1
ATOM 858 N N . VAL A 1 105 ? 10.015 2.784 -8.116 1.00 94.88 105 VAL A N 1
ATOM 859 C CA . VAL A 1 105 ? 8.942 3.290 -8.980 1.00 94.88 105 VAL A CA 1
ATOM 860 C C . VAL A 1 105 ? 9.034 4.822 -9.026 1.00 94.88 105 VAL A C 1
ATOM 862 O O . VAL A 1 105 ? 9.068 5.456 -7.969 1.00 94.88 105 VAL A O 1
ATOM 865 N N . PRO A 1 106 ? 9.078 5.443 -10.220 1.00 90.94 106 PRO A N 1
ATOM 866 C CA . PRO A 1 106 ? 9.134 6.898 -10.342 1.00 90.94 106 PRO A CA 1
ATOM 867 C C . PRO A 1 106 ? 7.964 7.596 -9.631 1.00 90.94 106 PRO A C 1
ATOM 869 O O . PRO A 1 106 ? 6.839 7.089 -9.632 1.00 90.94 106 PRO A O 1
ATOM 872 N N . SER A 1 107 ? 8.231 8.763 -9.033 1.00 80.50 107 SER A N 1
ATOM 873 C CA . SER A 1 107 ? 7.214 9.621 -8.397 1.00 80.50 107 SER A CA 1
ATOM 874 C C . SER A 1 107 ? 6.524 10.539 -9.395 1.00 80.50 107 SER A C 1
ATOM 876 O O . SER A 1 107 ? 7.227 11.079 -10.277 1.00 80.50 107 SER A O 1
#

Mean predicted aligned error: 14.76 Å

Radius of gyration: 32.19 Å; Cα contacts (8 Å, |Δi|>4): 37; chains: 1; bounding box: 47×20×99 Å

Secondary structure (DSSP, 8-state):
-HHHHHHHHHHHHHHTT-----PPPPPHHHHHHHHHHHHHT----HHHHHHHHHHHHHHS---TTT--HHHHHTT-SS-HHHHHHHHHHHHHH-S-SSGGGGGGS--

Solvent-accessible surface area (backbone atoms only — not comparable to full-atom values): 6702 Å² total; per-residue (Å²): 114,70,68,62,52,52,51,52,52,52,54,56,55,57,68,72,64,73,70,86,79,77,82,80,75,81,56,70,66,58,54,53,52,48,52,51,47,52,66,74,54,70,66,78,46,74,66,55,54,50,52,51,51,52,54,47,37,71,77,52,68,77,56,77,77,72,55,50,73,66,63,56,50,72,66,71,81,65,51,74,67,43,48,51,31,49,55,48,45,37,73,76,75,40,70,75,88,47,82,75,56,60,78,74,42,62,128

Nearest PDB structures (foldseek):
  3bzk-assembly1_A  TM=9.241E-01  e=2.787E-01  Pseudomonas aeruginosa
  5ol9-assembly1_A  TM=9.393E-01  e=4.613E-01  Homo sapiens
  2edu-assembly1_A  TM=5.758E-01  e=1.485E-01  Homo sapiens

Foldseek 3Di:
DVVVVVVVVVVVVVVVPDDDDDDDDDDPVVVVVVVVVVVVPPPCDPVNVLVVLVVVCVVVPDQLQPDALVRVVSPVPDDSVLSVQSVVCCVVPNGDPDPVCSVVRDD

pLDDT: mean 85.58, std 12.13, range [59.84, 97.88]

Sequence (107 aa):
MTRLQCILLLLLLFVFSFKKTKAQEIPVNTEQQLENLVLATEEETEDDLFLQELEYFRKNPLNLNTADANELRRLRIITDLQIANLISYRSLLGNLLNIYELQAVPS